Protein AF-A0A835XFG4-F1 (afdb_monomer)

Solvent-accessible surface area (backbone atoms only — not comparable to full-atom values): 6197 Å² total; per-residue (Å²): 133,90,54,36,39,25,29,44,37,34,36,26,31,71,79,28,72,82,13,69,77,43,37,24,52,75,82,42,78,51,73,67,49,79,49,75,51,72,60,93,91,48,74,49,28,33,44,29,35,68,74,61,70,37,48,37,70,62,47,72,71,75,59,83,51,77,50,74,45,51,34,77,86,16,55,46,68,40,57,27,16,47,83,61,56,31,39,39,34,36,42,26,35,78,88,52,91,85,61,64,81,45,79,53,73,46,72,73,132

Nearest PDB structures (foldseek):
  7rb4-assembly1_A  TM=3.868E-01  e=1.436E-01  Seinonella peptonophila
  8qf8-assembly1_A  TM=6.561E-01  e=1.711E+00  Bacteroides thetaiotaomicron
  5opj-assembly1_A  TM=6.557E-01  e=2.658E+00  Bacteroides thetaiotaomicron
  5jqp-assembly1_A  TM=4.819E-01  e=1.619E+00  Thermochaetoides thermophila DSM 1495
  8qf8-assembly1_B  TM=6.570E-01  e=3.699E+00  Bacteroides thetaiotaomicron

Foldseek 3Di:
DQFFFQKKKWWWDPQQQVFFPWKDKPNHTFDWHWDWDDDPPDITIIIMGGGPVGDSCNCPPPHIDMDTCGDPPQRDPLNTADPGAWIFMFTDGPVDPDDTPDTDTHHDD

Radius of gyration: 13.84 Å; Cα contacts (8 Å, |Δi|>4): 228; chains: 1; bounding box: 36×32×38 Å

InterPro domains:
  IPR024616 Pherophorin [PF12499] (3-100)

pLDDT: mean 82.5, std 14.47, range [34.44, 96.0]

Mean predicted aligned error: 7.12 Å

Secondary structure (DSSP, 8-state):
----EEEEEEEE-GGGTT-EEEEEETTEEE--EEEEEEETTEEEEEEEEEEEEE-HHHHHHH---EEEEE-TT--S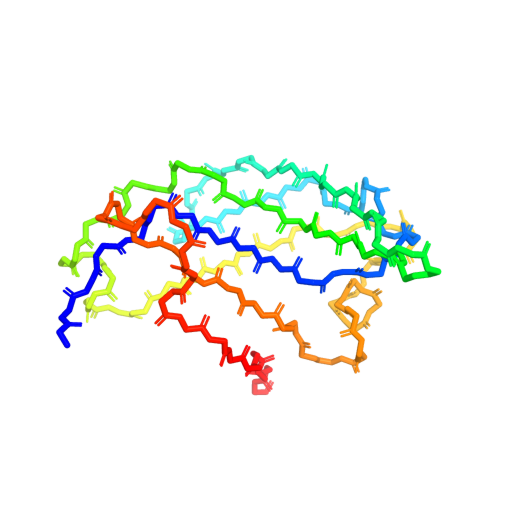HHHHBTTSSEEEEEEE-SS-SS--SEEEEEE--

Sequence (109 aa):
EAMDLSKLELLVGGQCRGAVMAASVNGNTTYGAFATNTDGLDTVTTWKLPRLGLTQAQVAARGLALCLTLAPPCAALSDFCLGGGACRHAFLNSAESCCPTGDSLFTSP

Organism: NCBI:txid47281

Structure (mmCIF, N/CA/C/O backbone):
data_AF-A0A835XFG4-F1
#
_entry.id   AF-A0A835XFG4-F1
#
loop_
_atom_site.group_PDB
_atom_site.id
_atom_site.type_symbol
_atom_site.label_atom_id
_atom_site.label_alt_id
_atom_site.label_comp_id
_atom_site.label_asym_id
_atom_site.label_entity_id
_atom_site.label_seq_id
_atom_site.pdbx_PDB_ins_code
_atom_site.Cartn_x
_atom_site.Cartn_y
_atom_site.Cartn_z
_atom_site.occupancy
_atom_site.B_iso_or_equiv
_atom_site.auth_seq_id
_atom_site.auth_comp_id
_atom_site.auth_asym_id
_atom_site.auth_atom_id
_atom_site.pdbx_PDB_model_num
ATOM 1 N N . GLU A 1 1 ? -3.388 -0.840 23.147 1.00 50.00 1 GLU A N 1
ATOM 2 C CA . GLU A 1 1 ? -4.678 -0.130 23.050 1.00 50.00 1 GLU A CA 1
ATOM 3 C C . GLU A 1 1 ? -5.309 -0.464 21.712 1.00 50.00 1 GLU A C 1
ATOM 5 O O . GLU A 1 1 ? -4.573 -0.653 20.750 1.00 50.00 1 GLU A O 1
ATOM 10 N N . ALA A 1 2 ? -6.625 -0.654 21.651 1.00 58.28 2 ALA A N 1
ATOM 11 C CA . ALA A 1 2 ? -7.278 -0.954 20.382 1.00 58.28 2 ALA A CA 1
ATOM 12 C C . ALA A 1 2 ? -7.377 0.340 19.554 1.00 58.28 2 ALA A C 1
ATOM 14 O O . ALA A 1 2 ? -7.679 1.399 20.100 1.00 58.28 2 ALA A O 1
ATOM 15 N N . MET A 1 3 ? -7.094 0.266 18.257 1.00 71.25 3 MET A N 1
ATOM 16 C CA . MET A 1 3 ? -6.956 1.436 17.386 1.00 71.25 3 MET A CA 1
ATOM 17 C C . MET A 1 3 ? -7.924 1.336 16.213 1.00 71.25 3 MET A C 1
ATOM 19 O O . MET A 1 3 ? -8.213 0.237 15.735 1.00 71.25 3 MET A O 1
ATOM 23 N N . ASP A 1 4 ? -8.445 2.476 15.773 1.00 85.62 4 ASP A N 1
ATOM 24 C CA . ASP A 1 4 ? -9.096 2.572 14.474 1.00 85.62 4 ASP A CA 1
ATOM 25 C C . ASP A 1 4 ? -8.04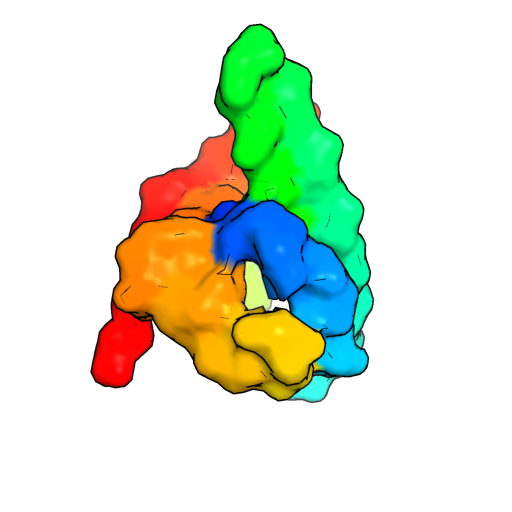3 2.465 13.355 1.00 85.62 4 ASP A C 1
ATOM 27 O O . ASP A 1 4 ? -6.839 2.573 13.597 1.00 85.62 4 ASP A O 1
ATOM 31 N N . LEU A 1 5 ? -8.485 2.230 12.121 1.00 86.50 5 LEU A N 1
ATOM 32 C CA . LEU A 1 5 ? -7.606 2.204 10.959 1.00 86.50 5 LEU A CA 1
ATOM 33 C C . LEU A 1 5 ? -8.049 3.262 9.952 1.00 86.50 5 LEU A C 1
ATOM 35 O O . LEU A 1 5 ? -9.047 3.110 9.241 1.00 86.50 5 LEU A O 1
ATOM 39 N N . SER A 1 6 ? -7.266 4.336 9.877 1.00 88.81 6 SER A N 1
ATOM 40 C CA . SER A 1 6 ? -7.489 5.450 8.961 1.00 88.81 6 SER A CA 1
ATOM 41 C C . SER A 1 6 ? -6.783 5.224 7.625 1.00 88.81 6 SER A C 1
ATOM 43 O O . SER A 1 6 ? -7.294 5.645 6.581 1.00 88.81 6 SER A O 1
ATOM 45 N N . LYS A 1 7 ? -5.630 4.541 7.629 1.00 89.31 7 LYS A N 1
ATOM 46 C CA . LYS A 1 7 ? -4.816 4.333 6.429 1.00 89.31 7 LYS A CA 1
ATOM 47 C C . LYS A 1 7 ? -3.895 3.119 6.529 1.00 89.31 7 LYS A C 1
ATOM 49 O O . LYS A 1 7 ? -3.325 2.842 7.578 1.00 89.31 7 LYS A O 1
ATOM 54 N N . LEU A 1 8 ? -3.715 2.451 5.393 1.00 90.19 8 LEU A N 1
ATOM 55 C CA . LEU A 1 8 ? -2.741 1.379 5.184 1.00 90.19 8 LEU A CA 1
ATOM 56 C C . LEU A 1 8 ? -1.749 1.794 4.095 1.00 90.19 8 LEU A C 1
ATOM 58 O O . LEU A 1 8 ? -2.152 2.324 3.059 1.00 90.19 8 LEU A O 1
ATOM 62 N N . GLU A 1 9 ? -0.466 1.525 4.305 1.00 91.94 9 GLU A N 1
ATOM 63 C CA . GLU A 1 9 ? 0.566 1.626 3.273 1.00 91.94 9 GLU A CA 1
ATOM 64 C C . GLU A 1 9 ? 1.273 0.283 3.100 1.00 91.94 9 GLU A C 1
ATOM 66 O O . GLU A 1 9 ? 1.616 -0.357 4.088 1.00 91.94 9 GLU A O 1
ATOM 71 N N . LEU A 1 10 ? 1.509 -0.122 1.852 1.00 92.25 10 LEU A N 1
ATOM 72 C CA . LEU A 1 10 ? 2.333 -1.270 1.483 1.00 92.25 10 LEU A CA 1
ATOM 73 C C . LEU A 1 10 ? 3.594 -0.777 0.780 1.00 92.25 10 LEU A C 1
ATOM 75 O O . LEU A 1 10 ? 3.514 0.069 -0.114 1.00 92.25 10 LEU A O 1
ATOM 79 N N . LEU A 1 11 ? 4.743 -1.328 1.154 1.00 92.12 11 LEU A N 1
ATOM 80 C CA . LEU A 1 11 ? 6.009 -1.103 0.468 1.00 92.12 11 LEU A CA 1
ATOM 81 C C . LEU A 1 11 ? 6.087 -1.990 -0.780 1.00 92.12 11 LEU A C 1
ATOM 83 O O . LEU A 1 11 ? 5.987 -3.215 -0.685 1.00 92.12 11 LEU A O 1
ATOM 87 N N . VAL A 1 12 ? 6.267 -1.378 -1.949 1.00 93.94 12 VAL A N 1
ATOM 88 C CA . VAL A 1 12 ? 6.149 -2.070 -3.242 1.00 93.94 12 VAL A CA 1
ATOM 89 C C . VAL A 1 12 ? 7.351 -1.807 -4.137 1.00 93.94 12 VAL A C 1
ATOM 91 O O . VAL A 1 12 ? 8.043 -0.796 -4.000 1.00 93.94 12 VAL A O 1
ATOM 94 N N . GLY A 1 13 ? 7.589 -2.716 -5.081 1.00 91.62 13 GLY A N 1
ATOM 95 C CA 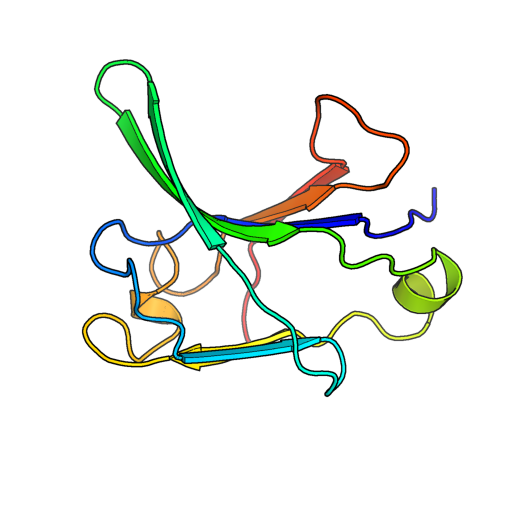. GLY A 1 13 ? 8.600 -2.524 -6.114 1.00 91.62 13 GLY A CA 1
ATOM 96 C C . GLY A 1 13 ? 8.306 -1.290 -6.970 1.00 91.62 13 GLY A C 1
ATOM 97 O O . GLY A 1 13 ? 7.162 -1.056 -7.366 1.00 91.62 13 GLY A O 1
ATOM 98 N N . GLY A 1 14 ? 9.332 -0.491 -7.282 1.00 90.69 14 GLY A N 1
ATOM 99 C CA . GLY A 1 14 ? 9.169 0.733 -8.078 1.00 90.69 14 GLY A CA 1
ATOM 100 C C . GLY A 1 14 ? 8.569 0.473 -9.465 1.00 90.69 14 GLY A C 1
ATOM 101 O O . GLY A 1 14 ? 7.741 1.248 -9.942 1.00 90.69 14 GLY A O 1
ATOM 102 N N . GLN A 1 15 ? 8.904 -0.670 -10.069 1.00 91.50 15 GLN A N 1
ATOM 103 C CA . GLN A 1 15 ? 8.350 -1.128 -11.345 1.00 91.50 15 GLN A CA 1
ATOM 104 C C . GLN A 1 15 ? 6.851 -1.472 -11.294 1.00 91.50 15 GLN A C 1
ATOM 106 O O . GLN A 1 15 ? 6.217 -1.585 -12.337 1.00 91.50 15 GLN A O 1
ATOM 111 N N . CYS A 1 16 ? 6.263 -1.629 -10.104 1.00 93.38 16 CYS A N 1
ATOM 112 C CA . CYS A 1 16 ? 4.874 -2.057 -9.930 1.00 93.38 16 CYS A CA 1
ATOM 113 C C . CYS A 1 16 ? 3.864 -0.908 -9.946 1.00 93.38 16 CYS A C 1
ATOM 115 O O . CYS A 1 16 ? 2.682 -1.110 -9.649 1.00 93.38 16 CYS A O 1
ATOM 117 N N . ARG A 1 17 ? 4.300 0.316 -10.261 1.00 92.19 17 ARG A N 1
ATOM 118 C CA . ARG A 1 17 ? 3.401 1.466 -10.361 1.00 92.19 17 ARG A CA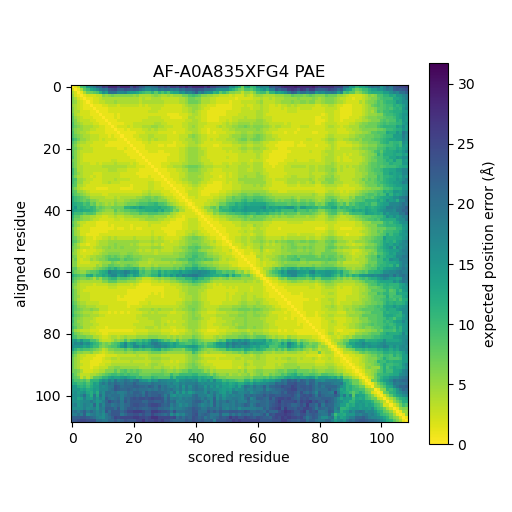 1
ATOM 119 C C . ARG A 1 17 ? 2.336 1.193 -11.429 1.00 92.19 17 ARG A C 1
ATOM 121 O O . ARG A 1 17 ? 2.654 0.959 -12.587 1.00 92.19 17 ARG A O 1
ATOM 128 N N . GLY A 1 18 ? 1.068 1.235 -11.021 1.00 92.50 18 GLY A N 1
ATOM 129 C CA . GLY A 1 18 ? -0.069 0.919 -11.892 1.00 92.50 18 GLY A CA 1
ATOM 130 C C . GLY A 1 18 ? -0.452 -0.563 -11.948 1.00 92.50 18 GLY A C 1
ATOM 131 O O . GLY A 1 18 ? -1.410 -0.888 -12.632 1.00 92.50 18 GLY A O 1
ATOM 132 N N . ALA A 1 19 ? 0.217 -1.454 -11.208 1.00 95.06 19 ALA A N 1
ATOM 133 C CA . ALA A 1 19 ? -0.097 -2.887 -11.216 1.00 95.06 19 ALA A CA 1
ATOM 134 C C . ALA A 1 19 ? -1.413 -3.248 -10.497 1.00 95.06 19 ALA A C 1
ATOM 136 O O . ALA A 1 19 ? -1.939 -4.336 -10.708 1.00 95.06 19 ALA A O 1
ATOM 137 N N . VAL A 1 20 ? -1.961 -2.365 -9.651 1.00 95.94 20 VAL A N 1
ATOM 138 C CA . VAL A 1 20 ? -3.224 -2.617 -8.932 1.00 95.94 20 VAL A CA 1
ATOM 139 C C . VAL A 1 20 ? -4.410 -2.209 -9.801 1.00 95.94 20 VAL A C 1
ATOM 141 O O . VAL A 1 20 ? -4.640 -1.020 -10.011 1.00 95.94 20 VAL A O 1
ATOM 144 N N . MET A 1 21 ? -5.177 -3.194 -10.267 1.00 95.56 21 MET A N 1
ATOM 145 C CA . MET A 1 21 ? -6.385 -2.989 -11.077 1.00 95.56 21 MET A CA 1
ATOM 146 C C . MET A 1 21 ? -7.632 -2.782 -10.219 1.00 95.56 21 MET A C 1
ATOM 148 O O . MET A 1 21 ? -8.507 -1.991 -10.560 1.00 95.56 21 MET A O 1
ATOM 152 N N . ALA A 1 22 ? -7.711 -3.496 -9.098 1.00 95.38 22 ALA A N 1
ATOM 153 C CA . ALA A 1 22 ? -8.807 -3.391 -8.148 1.00 95.38 22 ALA A CA 1
ATOM 154 C C . ALA A 1 22 ? -8.315 -3.714 -6.739 1.00 95.38 22 ALA A C 1
ATOM 156 O O . ALA A 1 22 ? -7.378 -4.497 -6.559 1.00 95.38 22 ALA A O 1
ATOM 157 N N . ALA A 1 23 ? -8.972 -3.128 -5.743 1.00 94.50 23 ALA A N 1
ATOM 158 C CA . ALA A 1 23 ? -8.734 -3.422 -4.342 1.00 94.50 23 ALA A CA 1
ATOM 159 C C . ALA A 1 23 ? -10.056 -3.492 -3.577 1.00 94.50 23 ALA A C 1
ATOM 161 O O . ALA A 1 23 ? -11.002 -2.762 -3.877 1.00 94.50 23 ALA A O 1
ATOM 162 N N . SER A 1 24 ? -10.110 -4.343 -2.556 1.00 94.19 24 SER A N 1
ATOM 163 C CA . SER A 1 24 ? -11.233 -4.392 -1.623 1.00 94.19 24 SER A CA 1
ATOM 164 C C . SER A 1 24 ? -10.770 -4.657 -0.200 1.00 94.19 24 SER A C 1
ATOM 166 O O . SER A 1 24 ? -9.834 -5.431 0.006 1.00 94.19 24 SER A O 1
ATOM 168 N N . VAL A 1 25 ? -11.475 -4.084 0.773 1.00 91.00 25 VAL A N 1
ATOM 169 C CA . VAL A 1 25 ? -11.296 -4.373 2.198 1.00 91.00 25 VAL A CA 1
ATOM 170 C C . VAL A 1 25 ? -12.572 -5.005 2.736 1.00 91.00 25 VAL A C 1
ATOM 172 O O . VAL A 1 25 ? -13.647 -4.414 2.641 1.00 91.00 25 VAL A O 1
ATOM 175 N N . ASN A 1 26 ? -12.464 -6.222 3.273 1.00 89.12 26 ASN A N 1
ATOM 176 C CA . ASN A 1 26 ? -13.601 -7.032 3.727 1.00 89.12 26 ASN A CA 1
ATOM 177 C C . ASN A 1 26 ? -14.707 -7.162 2.659 1.00 89.12 26 ASN A C 1
ATOM 179 O O . ASN A 1 26 ? -15.894 -7.101 2.969 1.00 89.12 26 ASN A O 1
ATOM 183 N N . GLY A 1 27 ? -14.310 -7.291 1.388 1.00 89.81 27 GLY A N 1
ATOM 184 C CA . GLY A 1 27 ? -15.221 -7.386 0.243 1.00 89.81 27 GLY A CA 1
ATOM 185 C C . GLY A 1 27 ? -15.773 -6.052 -0.273 1.00 89.81 27 GLY A C 1
ATOM 186 O O . GLY A 1 27 ? -16.376 -6.033 -1.341 1.00 89.81 27 GLY A O 1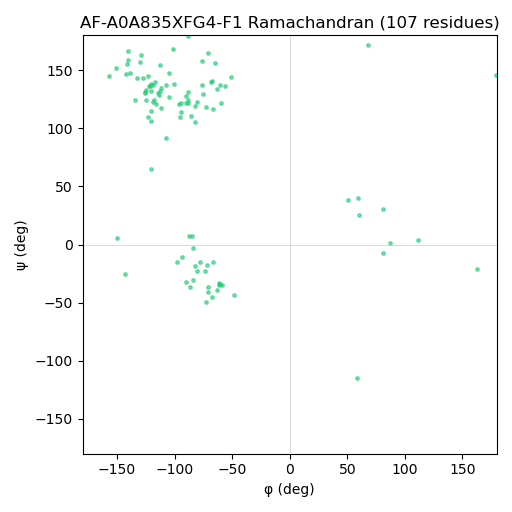
ATOM 187 N N . ASN A 1 28 ? -15.534 -4.930 0.414 1.00 90.06 28 ASN A N 1
ATOM 188 C CA . ASN A 1 28 ? -15.944 -3.608 -0.062 1.00 90.06 28 ASN A CA 1
ATOM 189 C C . ASN A 1 28 ? -14.861 -2.994 -0.949 1.00 90.06 28 ASN A C 1
ATOM 191 O O . ASN A 1 28 ? -13.717 -2.841 -0.513 1.00 90.06 28 ASN A O 1
ATOM 195 N N . THR A 1 29 ? -15.221 -2.620 -2.177 1.00 93.12 29 THR A N 1
ATOM 196 C CA . THR A 1 29 ? -14.312 -1.964 -3.124 1.00 93.12 29 THR A CA 1
ATOM 197 C C . THR A 1 29 ? -13.714 -0.692 -2.530 1.00 93.12 29 THR A C 1
ATOM 199 O O . THR A 1 29 ? -14.410 0.126 -1.932 1.00 93.12 29 THR A O 1
ATOM 202 N N . THR A 1 30 ? -12.413 -0.515 -2.734 1.00 92.06 30 THR A N 1
ATOM 203 C CA . THR A 1 30 ? -11.667 0.674 -2.333 1.00 92.06 30 THR A CA 1
ATOM 204 C C . THR A 1 30 ? -10.655 1.053 -3.411 1.00 92.06 30 THR A C 1
ATOM 206 O O . THR A 1 30 ? -10.365 0.272 -4.319 1.00 92.06 30 THR A O 1
ATOM 209 N N . TYR A 1 31 ? -10.109 2.260 -3.313 1.00 91.38 31 TYR A N 1
ATOM 210 C CA . TYR A 1 31 ? -9.166 2.802 -4.280 1.00 91.38 31 TYR A CA 1
ATOM 211 C C . TYR A 1 31 ? -7.897 3.238 -3.568 1.00 91.38 31 TYR A C 1
ATOM 213 O O . TYR A 1 31 ? -7.931 4.039 -2.632 1.00 91.38 31 TYR A O 1
ATOM 221 N N . GLY A 1 32 ? -6.774 2.694 -4.025 1.00 93.44 32 GLY A N 1
ATOM 222 C CA . GLY A 1 32 ? -5.461 3.073 -3.531 1.00 93.44 32 GLY A CA 1
ATOM 223 C C . GLY A 1 32 ? -4.732 4.020 -4.468 1.00 93.44 32 GLY A C 1
ATOM 224 O O . GLY A 1 32 ? -5.112 4.211 -5.621 1.00 93.44 32 GLY A O 1
ATOM 225 N N . ALA A 1 33 ? -3.647 4.594 -3.967 1.00 94.81 33 ALA A N 1
ATOM 226 C CA . ALA A 1 33 ? -2.778 5.486 -4.714 1.00 94.81 33 ALA A CA 1
ATOM 227 C C . ALA A 1 33 ? -1.312 5.101 -4.515 1.00 94.81 33 ALA A C 1
ATOM 229 O O . ALA A 1 33 ? -0.897 4.730 -3.418 1.00 94.81 33 ALA A O 1
ATOM 230 N N . PHE A 1 34 ? -0.514 5.235 -5.573 1.00 94.88 34 PHE A N 1
ATOM 231 C CA . PHE A 1 34 ? 0.933 5.063 -5.491 1.00 94.88 34 PHE A CA 1
ATOM 232 C C . PHE A 1 34 ? 1.617 6.380 -5.126 1.00 94.88 34 PHE A C 1
ATOM 234 O O . PHE A 1 34 ? 1.412 7.393 -5.801 1.00 94.88 34 PHE A O 1
ATOM 241 N N . ALA A 1 35 ? 2.510 6.344 -4.142 1.00 92.94 35 ALA A N 1
ATOM 242 C CA . ALA A 1 35 ? 3.434 7.434 -3.855 1.00 92.94 35 ALA A CA 1
ATOM 243 C C . ALA A 1 35 ? 4.873 6.936 -3.979 1.00 92.94 35 ALA A C 1
ATOM 245 O O . ALA A 1 35 ? 5.196 5.845 -3.513 1.00 92.94 35 ALA A O 1
ATOM 246 N N . THR A 1 36 ? 5.721 7.754 -4.589 1.00 91.00 36 THR A N 1
ATOM 247 C CA . THR A 1 36 ? 7.157 7.504 -4.677 1.00 91.00 36 THR A CA 1
ATOM 248 C C . THR A 1 36 ? 7.850 8.654 -3.967 1.00 91.00 36 THR A C 1
ATOM 250 O O . THR A 1 36 ? 7.598 9.808 -4.302 1.00 91.00 36 THR A O 1
ATOM 253 N N . ASN A 1 37 ? 8.659 8.331 -2.964 1.00 85.69 37 ASN A N 1
ATOM 254 C CA . ASN A 1 37 ? 9.441 9.292 -2.199 1.00 85.69 37 ASN A CA 1
ATOM 255 C C . ASN A 1 37 ? 10.919 8.984 -2.408 1.00 85.69 37 ASN A C 1
ATOM 257 O O . ASN A 1 37 ? 11.305 7.813 -2.419 1.00 85.69 37 ASN A O 1
ATOM 261 N N . THR A 1 38 ? 11.724 10.029 -2.544 1.00 86.44 38 THR A N 1
ATOM 262 C CA . THR A 1 38 ? 13.176 9.915 -2.647 1.00 86.44 38 THR A CA 1
ATOM 263 C C . THR A 1 38 ? 13.793 10.646 -1.466 1.00 86.44 38 THR A C 1
ATOM 265 O O . THR A 1 38 ? 13.493 11.821 -1.258 1.00 86.44 38 THR A O 1
ATOM 268 N N . ASP A 1 39 ? 14.626 9.946 -0.701 1.00 76.25 39 ASP A N 1
ATOM 269 C CA . ASP A 1 39 ? 15.432 10.512 0.379 1.00 76.25 39 ASP A CA 1
ATOM 270 C C . ASP A 1 39 ? 16.906 10.203 0.094 1.00 76.25 39 ASP A C 1
ATOM 272 O O . ASP A 1 39 ? 17.335 9.049 0.082 1.00 76.25 39 ASP A O 1
ATOM 276 N N . GLY A 1 40 ? 17.673 11.236 -0.257 1.00 83.81 40 GLY A N 1
ATOM 277 C CA . GLY A 1 40 ? 19.035 11.073 -0.763 1.00 83.81 40 GLY A CA 1
ATOM 278 C C . GLY A 1 40 ? 19.095 10.203 -2.026 1.00 83.81 40 GLY A C 1
ATOM 279 O O . GLY A 1 40 ? 18.602 10.597 -3.083 1.00 83.81 40 GLY A O 1
ATOM 280 N N . LEU A 1 41 ? 19.742 9.037 -1.919 1.00 81.88 41 LEU A N 1
ATOM 281 C CA . LEU A 1 41 ? 19.888 8.062 -3.010 1.00 81.88 41 LEU A CA 1
ATOM 282 C C . LEU A 1 41 ? 18.799 6.979 -2.997 1.00 81.88 41 LEU A C 1
ATOM 284 O O . LEU A 1 41 ? 18.671 6.231 -3.968 1.00 81.88 41 LEU A O 1
ATOM 288 N N . ASP A 1 42 ? 18.004 6.903 -1.931 1.00 80.69 42 ASP A N 1
ATOM 289 C CA . ASP A 1 42 ? 16.990 5.873 -1.764 1.00 80.69 42 ASP A CA 1
ATOM 290 C C . ASP A 1 42 ? 15.665 6.341 -2.358 1.00 80.69 42 ASP A C 1
ATOM 292 O O . ASP A 1 42 ? 15.110 7.368 -1.972 1.00 80.69 42 ASP A O 1
ATOM 296 N N . THR A 1 43 ? 15.134 5.576 -3.313 1.00 87.62 43 THR A N 1
ATOM 297 C CA . THR A 1 43 ? 13.800 5.808 -3.879 1.00 87.62 43 THR A CA 1
ATOM 298 C C . THR A 1 43 ? 12.869 4.682 -3.476 1.00 87.62 43 THR A C 1
ATOM 300 O O . THR A 1 43 ? 13.057 3.525 -3.849 1.00 87.62 43 THR A O 1
ATOM 303 N N . VAL A 1 44 ? 11.824 5.040 -2.737 1.00 88.31 44 VAL A N 1
ATOM 304 C CA . VAL A 1 44 ? 10.851 4.108 -2.183 1.00 88.31 44 VAL A CA 1
ATOM 305 C C . VAL A 1 44 ? 9.492 4.344 -2.820 1.00 88.31 44 VAL A C 1
ATOM 307 O O . VAL A 1 44 ? 8.992 5.468 -2.848 1.00 88.31 44 VAL A O 1
ATOM 310 N N . THR A 1 45 ? 8.860 3.271 -3.295 1.00 92.94 45 THR A N 1
ATOM 311 C CA . THR A 1 45 ? 7.474 3.312 -3.766 1.00 92.94 45 THR A CA 1
ATOM 312 C C . THR A 1 45 ? 6.560 2.609 -2.775 1.00 92.94 45 THR A C 1
ATOM 314 O O . THR A 1 45 ? 6.862 1.542 -2.249 1.00 92.94 45 THR A O 1
ATOM 317 N N . THR A 1 46 ? 5.417 3.231 -2.519 1.00 93.81 46 THR A N 1
ATOM 318 C CA . THR A 1 46 ? 4.372 2.719 -1.637 1.00 93.81 46 THR A CA 1
ATOM 319 C C . THR A 1 46 ? 3.043 2.722 -2.367 1.00 93.81 46 THR A C 1
ATOM 321 O O . THR A 1 46 ? 2.749 3.643 -3.134 1.00 93.81 46 THR A O 1
ATOM 324 N N . TRP A 1 47 ? 2.223 1.711 -2.110 1.00 95.19 47 TRP A N 1
ATOM 325 C CA . TRP A 1 47 ? 0.812 1.721 -2.471 1.00 95.19 47 TRP A CA 1
ATOM 326 C C . TRP A 1 47 ? -0.021 1.955 -1.213 1.00 95.19 47 TRP A C 1
ATOM 328 O O . TRP A 1 47 ? 0.168 1.284 -0.200 1.00 95.19 47 TRP A O 1
ATOM 338 N N . LYS A 1 48 ? -0.903 2.951 -1.251 1.00 94.06 48 LYS A N 1
ATOM 339 C CA . LYS A 1 48 ? -1.589 3.486 -0.072 1.00 94.06 48 LYS A CA 1
ATOM 340 C C . LYS A 1 48 ? -3.092 3.365 -0.225 1.00 94.06 48 LYS A C 1
ATOM 342 O O . LYS A 1 48 ? -3.623 3.756 -1.258 1.00 94.06 48 LYS A O 1
ATOM 347 N N . LEU A 1 49 ? -3.769 2.944 0.835 1.00 93.56 49 LEU A N 1
ATOM 348 C CA . LEU A 1 49 ? -5.216 3.047 1.001 1.00 93.56 49 LEU A CA 1
ATOM 349 C C . LEU A 1 49 ? -5.517 4.128 2.040 1.00 93.56 49 LEU A C 1
ATOM 351 O O . LEU A 1 49 ? -5.514 3.838 3.239 1.00 93.56 49 LEU A O 1
ATOM 355 N N . PRO A 1 50 ? -5.711 5.390 1.619 1.00 87.56 50 PRO A N 1
ATOM 356 C CA . PRO A 1 50 ? -6.109 6.446 2.535 1.00 87.56 50 PRO A CA 1
ATOM 357 C C . PRO A 1 50 ? -7.599 6.325 2.884 1.00 87.56 50 PRO A C 1
ATOM 359 O O . PRO A 1 50 ? -8.387 5.804 2.101 1.00 87.56 50 PRO A O 1
ATOM 362 N N . ARG A 1 51 ? -7.997 6.904 4.023 1.00 84.25 51 ARG A N 1
ATOM 363 C CA . ARG A 1 51 ? -9.407 7.086 4.419 1.00 84.25 51 ARG A CA 1
ATOM 364 C C . ARG A 1 51 ? -10.195 5.773 4.528 1.00 84.25 51 ARG A C 1
ATOM 366 O O . ARG A 1 51 ? -11.360 5.726 4.150 1.00 84.25 51 ARG A O 1
ATOM 373 N N . LEU A 1 52 ? -9.577 4.725 5.073 1.00 86.56 52 LEU A N 1
ATOM 374 C CA . LEU A 1 52 ? -10.261 3.455 5.344 1.00 86.56 52 LEU A CA 1
ATOM 375 C C . LEU A 1 52 ? -11.425 3.627 6.330 1.00 86.56 52 LEU A C 1
ATOM 377 O O . LEU A 1 52 ? -12.442 2.956 6.183 1.00 86.56 52 LEU A O 1
ATOM 381 N N . GLY A 1 53 ? -11.293 4.542 7.299 1.00 82.81 53 GLY A N 1
ATOM 382 C CA . GLY A 1 53 ? -12.378 4.922 8.211 1.00 82.81 53 GLY A CA 1
ATOM 383 C C . GLY A 1 53 ? -12.911 3.761 9.054 1.00 82.81 53 GLY A C 1
ATOM 384 O O . GLY A 1 53 ? -14.076 3.773 9.447 1.00 82.81 53 GLY A O 1
ATOM 385 N N . LEU A 1 54 ? -12.088 2.739 9.295 1.00 86.12 54 LEU A N 1
ATOM 386 C CA . LEU A 1 54 ? -12.496 1.551 10.031 1.00 86.12 54 LEU A CA 1
ATOM 387 C C . LEU A 1 54 ? -12.406 1.830 11.521 1.00 86.12 54 LEU A C 1
ATOM 389 O O . LEU A 1 54 ? -11.330 2.100 12.046 1.00 86.12 54 LEU A O 1
ATOM 393 N N . THR A 1 55 ? -13.536 1.729 12.206 1.00 86.50 55 THR A N 1
ATOM 394 C CA . THR A 1 55 ? -13.604 1.908 13.655 1.00 86.50 55 THR A CA 1
ATOM 395 C C . THR A 1 55 ? -12.824 0.822 14.391 1.00 86.50 55 THR A C 1
ATOM 397 O O . THR A 1 55 ? -12.674 -0.304 13.912 1.00 86.50 55 THR A O 1
ATOM 400 N N . GLN A 1 56 ? -12.404 1.134 15.614 1.00 82.50 56 GLN A N 1
ATOM 401 C CA . GLN A 1 56 ? -11.759 0.191 16.529 1.00 82.50 56 GLN A CA 1
ATOM 402 C C . GLN A 1 56 ? -12.519 -1.146 16.641 1.00 82.50 56 GLN A C 1
ATOM 404 O O . GLN A 1 56 ? -11.913 -2.215 16.583 1.00 82.50 56 GLN A O 1
ATOM 409 N N . ALA A 1 57 ? -13.853 -1.097 16.742 1.00 81.44 57 ALA A N 1
ATOM 410 C CA . ALA A 1 57 ? -14.695 -2.290 16.829 1.00 81.44 57 ALA A CA 1
ATOM 411 C C . ALA A 1 57 ? -14.604 -3.168 15.568 1.00 81.44 57 ALA A C 1
ATOM 413 O O . ALA A 1 57 ? -14.558 -4.392 15.665 1.00 81.44 57 ALA A O 1
ATOM 414 N N . GLN A 1 58 ? -14.537 -2.554 14.383 1.00 82.19 58 GLN A N 1
ATOM 415 C CA . GLN A 1 58 ? -14.410 -3.274 13.114 1.00 82.19 58 GLN A CA 1
ATOM 416 C C . GLN A 1 58 ? -13.024 -3.904 12.946 1.00 82.19 58 GLN A C 1
ATOM 418 O O . GLN A 1 58 ? -12.927 -5.012 12.423 1.00 82.19 58 GLN A O 1
ATOM 423 N N . VAL A 1 59 ? -11.969 -3.231 13.417 1.00 81.81 59 VAL A N 1
ATOM 424 C CA . VAL A 1 59 ? -10.597 -3.763 13.402 1.00 81.81 59 VAL A CA 1
ATOM 425 C C . VAL A 1 59 ? -10.466 -4.956 14.359 1.00 81.81 59 VAL A C 1
ATOM 427 O O . VAL A 1 59 ? -9.924 -5.995 13.983 1.00 81.81 59 VAL A O 1
ATOM 430 N N . ALA A 1 60 ? -11.007 -4.841 15.577 1.00 76.38 60 ALA A N 1
ATOM 431 C CA . ALA A 1 60 ? -10.864 -5.848 16.630 1.00 76.38 60 ALA A CA 1
ATOM 432 C C . ALA A 1 60 ? -11.690 -7.129 16.404 1.00 76.38 60 ALA A C 1
ATOM 434 O O . ALA A 1 60 ? -11.358 -8.173 16.960 1.00 76.38 60 ALA A O 1
ATOM 435 N N . ALA A 1 61 ? -12.765 -7.073 15.611 1.00 73.38 61 ALA A N 1
ATOM 436 C CA . ALA A 1 61 ? -13.726 -8.171 15.529 1.00 73.38 61 ALA A CA 1
ATOM 437 C C . ALA A 1 61 ? -13.201 -9.423 14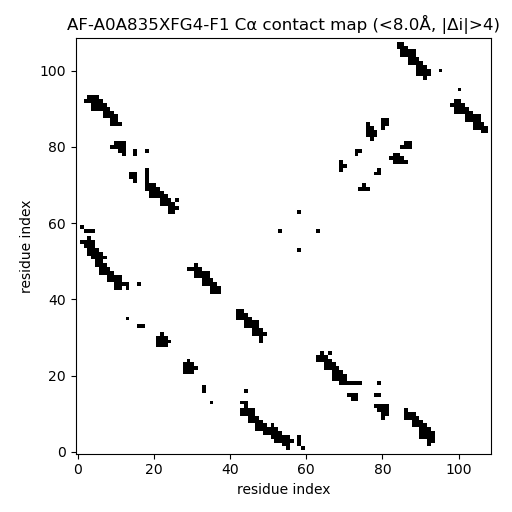.805 1.00 73.38 61 ALA A C 1
ATOM 439 O O . ALA A 1 61 ? -13.529 -10.535 15.219 1.00 73.38 61 ALA A O 1
ATOM 440 N N . ARG A 1 62 ? -12.463 -9.275 13.692 1.00 66.94 62 ARG A N 1
ATOM 441 C CA . ARG A 1 62 ? -12.116 -10.413 12.807 1.00 66.94 62 ARG A CA 1
ATOM 442 C C . ARG A 1 62 ? -10.784 -10.293 12.054 1.00 66.94 62 ARG A C 1
ATOM 444 O O . ARG A 1 62 ? -10.488 -11.152 11.228 1.00 66.94 62 ARG A O 1
ATOM 451 N N . GLY A 1 63 ? -9.986 -9.257 12.317 1.00 72.31 63 GLY A N 1
ATOM 452 C CA . GLY A 1 63 ? -8.918 -8.872 11.393 1.00 72.31 63 GLY A CA 1
ATOM 453 C C . GLY A 1 63 ? -9.488 -8.323 10.077 1.00 72.31 63 GLY A C 1
ATOM 454 O O . GLY A 1 63 ? -10.698 -8.333 9.845 1.00 72.31 63 GLY A O 1
ATOM 455 N N . LEU A 1 64 ? -8.619 -7.789 9.222 1.00 82.12 64 LEU A N 1
ATOM 456 C CA . LEU A 1 64 ? -9.009 -7.155 7.962 1.00 82.12 64 LEU A CA 1
ATOM 457 C C . LEU A 1 64 ? -8.488 -7.966 6.780 1.00 82.12 64 LEU A C 1
ATOM 459 O O . LEU A 1 64 ? -7.297 -8.257 6.707 1.00 82.12 64 LEU A O 1
ATOM 463 N N . ALA A 1 65 ? -9.371 -8.287 5.836 1.00 88.12 65 ALA A N 1
ATOM 464 C CA . ALA A 1 65 ? -9.001 -8.930 4.583 1.00 88.12 65 ALA A CA 1
ATOM 465 C C . ALA A 1 65 ? -8.809 -7.868 3.496 1.00 88.12 65 ALA A C 1
ATOM 467 O O . ALA A 1 65 ? -9.779 -7.255 3.045 1.00 88.12 65 ALA A O 1
ATOM 468 N N . LEU A 1 66 ? -7.560 -7.655 3.077 1.00 89.31 66 LEU A N 1
ATOM 469 C CA . LEU A 1 66 ? -7.228 -6.869 1.893 1.00 89.31 66 LEU A CA 1
ATOM 470 C C . LEU A 1 66 ? -7.080 -7.806 0.693 1.00 89.31 66 LEU A C 1
ATOM 472 O O . LEU A 1 66 ? -6.221 -8.684 0.697 1.00 89.31 66 LEU A O 1
ATOM 476 N N . CYS A 1 67 ? -7.874 -7.583 -0.351 1.00 92.12 67 CYS A N 1
ATOM 477 C CA . CYS A 1 67 ? -7.737 -8.292 -1.622 1.00 92.12 67 CYS A CA 1
ATOM 478 C C . CYS A 1 67 ? -7.293 -7.316 -2.709 1.00 92.12 67 CYS A C 1
ATOM 480 O O . CYS A 1 67 ? -7.877 -6.241 -2.847 1.00 92.12 67 CYS A O 1
ATOM 482 N N . LEU A 1 68 ? -6.281 -7.707 -3.484 1.00 93.44 68 LEU A N 1
ATOM 483 C CA . LEU A 1 68 ? -5.746 -6.942 -4.608 1.00 93.44 68 LEU A CA 1
ATOM 484 C C . LEU A 1 68 ? -5.881 -7.767 -5.885 1.00 93.44 68 LEU A C 1
ATOM 486 O O . LEU A 1 68 ? -5.497 -8.933 -5.915 1.00 93.44 68 LEU A O 1
ATOM 490 N N . THR A 1 69 ? -6.396 -7.153 -6.945 1.00 95.44 69 THR A N 1
ATOM 491 C CA . THR A 1 69 ? -6.279 -7.693 -8.303 1.00 95.44 69 THR A CA 1
ATOM 492 C C . THR A 1 69 ? -5.071 -7.047 -8.956 1.00 95.44 69 THR A C 1
ATOM 494 O O . THR A 1 69 ? -5.058 -5.831 -9.169 1.00 95.44 69 THR A O 1
ATOM 497 N N . LEU A 1 70 ? -4.057 -7.860 -9.235 1.00 95.38 70 LEU A N 1
ATOM 498 C CA . LEU A 1 70 ? -2.776 -7.417 -9.763 1.00 95.38 70 LEU A CA 1
ATOM 499 C C . LEU A 1 70 ? -2.638 -7.756 -11.250 1.00 95.38 70 LEU A C 1
ATOM 501 O O . LEU A 1 70 ? -3.148 -8.771 -11.720 1.00 95.38 70 LEU A O 1
ATOM 505 N N . ALA A 1 71 ? -1.933 -6.898 -11.977 1.00 96.00 71 ALA A N 1
ATOM 506 C CA . ALA A 1 71 ? -1.639 -7.043 -13.396 1.00 96.00 71 ALA A CA 1
ATOM 507 C C . ALA A 1 71 ? -0.132 -6.865 -13.669 1.00 96.00 71 ALA A C 1
ATOM 509 O O . ALA A 1 71 ? 0.596 -6.332 -12.822 1.00 96.00 71 ALA A O 1
ATOM 510 N N . PRO A 1 72 ? 0.362 -7.294 -14.847 1.00 94.56 72 PRO A N 1
ATOM 511 C CA . PRO A 1 72 ? 1.745 -7.063 -15.250 1.00 94.56 72 PRO A CA 1
ATOM 512 C C . PRO A 1 72 ? 2.162 -5.581 -15.123 1.00 94.56 72 PRO A C 1
ATOM 514 O O . PRO A 1 72 ? 1.344 -4.697 -15.380 1.00 94.56 72 PRO A O 1
ATOM 517 N N . PRO A 1 73 ? 3.422 -5.293 -14.741 1.00 92.56 73 PRO A N 1
ATOM 518 C CA . PRO A 1 73 ? 4.534 -6.240 -14.616 1.00 92.56 73 PRO A CA 1
ATOM 519 C C . PRO A 1 73 ? 4.590 -7.001 -13.279 1.00 92.56 73 PRO A C 1
ATOM 521 O O . PRO A 1 73 ? 5.445 -7.865 -13.135 1.00 92.56 73 PRO A O 1
ATOM 524 N N . CYS A 1 74 ? 3.695 -6.723 -12.323 1.00 94.00 74 CYS A N 1
ATOM 525 C CA . CYS A 1 74 ? 3.722 -7.315 -10.980 1.00 94.00 74 CYS A CA 1
ATOM 526 C C . CYS A 1 74 ? 2.427 -8.080 -10.688 1.00 94.00 74 CYS A C 1
ATOM 528 O O . CYS A 1 74 ? 1.637 -7.672 -9.842 1.00 94.00 74 CYS A O 1
ATOM 530 N N . ALA A 1 75 ? 2.190 -9.162 -11.435 1.00 93.94 75 ALA A N 1
ATOM 531 C CA . ALA A 1 75 ? 0.939 -9.923 -11.387 1.00 93.94 75 ALA A CA 1
ATOM 532 C C . ALA A 1 75 ? 0.821 -10.856 -10.165 1.00 93.94 75 ALA A C 1
ATOM 534 O O . ALA A 1 75 ? -0.277 -11.318 -9.859 1.00 93.94 75 ALA A O 1
ATOM 535 N N . ALA A 1 76 ? 1.922 -11.120 -9.455 1.00 91.12 76 ALA A N 1
ATOM 536 C CA . ALA A 1 76 ? 1.932 -11.869 -8.204 1.00 91.12 76 ALA A CA 1
ATOM 537 C C . ALA A 1 76 ? 2.312 -10.973 -7.018 1.00 91.12 76 ALA A C 1
ATOM 539 O O . ALA A 1 76 ? 3.037 -9.985 -7.158 1.00 91.12 76 ALA A O 1
ATOM 540 N N . LEU A 1 77 ? 1.860 -11.349 -5.818 1.00 89.62 77 LEU A N 1
ATOM 541 C CA . LEU A 1 77 ? 2.166 -10.607 -4.592 1.00 89.62 77 LEU A CA 1
ATOM 542 C C . LEU A 1 77 ? 3.680 -10.567 -4.306 1.00 89.62 77 LEU A C 1
ATOM 544 O O . LEU A 1 77 ? 4.182 -9.557 -3.822 1.00 89.62 77 LEU A O 1
ATOM 548 N N . SER A 1 78 ? 4.412 -11.628 -4.666 1.00 89.88 78 SER A N 1
ATOM 549 C CA . SER A 1 78 ? 5.877 -11.703 -4.570 1.00 89.88 78 SER A CA 1
ATOM 550 C C . SER A 1 78 ? 6.594 -10.656 -5.421 1.00 89.88 78 SER A C 1
ATOM 552 O O . SER A 1 78 ? 7.627 -10.146 -5.002 1.00 89.88 78 SER A O 1
ATOM 554 N N . ASP A 1 79 ? 6.037 -10.322 -6.587 1.00 91.19 79 ASP A N 1
ATOM 555 C CA . ASP A 1 79 ? 6.611 -9.337 -7.511 1.00 91.19 79 ASP A CA 1
ATOM 556 C C . ASP A 1 79 ? 6.203 -7.916 -7.119 1.00 91.19 79 ASP A C 1
ATOM 558 O O . ASP A 1 79 ? 6.937 -6.954 -7.347 1.00 91.19 79 ASP A O 1
ATOM 562 N N . PHE A 1 80 ? 5.011 -7.791 -6.528 1.00 93.00 80 PHE A N 1
ATOM 563 C CA . PHE A 1 80 ? 4.436 -6.535 -6.071 1.00 93.00 80 PHE A CA 1
ATOM 564 C C . PHE A 1 80 ? 5.119 -6.002 -4.808 1.00 93.00 80 PHE A C 1
ATOM 566 O O . PHE A 1 80 ? 5.500 -4.831 -4.756 1.00 93.00 80 PHE A O 1
ATOM 573 N N . CYS A 1 81 ? 5.284 -6.850 -3.792 1.00 91.81 81 CYS A N 1
ATOM 574 C CA . CYS A 1 81 ? 5.874 -6.481 -2.510 1.00 91.81 81 CYS A CA 1
ATOM 575 C C . CYS A 1 81 ? 7.395 -6.342 -2.620 1.00 91.81 81 CYS A C 1
ATOM 577 O O . CYS A 1 81 ? 8.088 -7.263 -3.057 1.00 91.81 81 CYS A O 1
ATOM 579 N N . LEU A 1 82 ? 7.942 -5.219 -2.148 1.00 85.62 82 LEU A N 1
ATOM 580 C CA . LEU A 1 82 ? 9.394 -5.071 -2.069 1.00 85.62 82 LEU A CA 1
ATOM 581 C C . LEU A 1 82 ? 9.943 -6.062 -1.027 1.00 85.62 82 LEU A C 1
ATOM 583 O O . LEU A 1 82 ? 9.610 -5.953 0.151 1.00 85.62 82 LEU A O 1
ATOM 587 N N . GLY A 1 83 ? 10.769 -7.022 -1.456 1.00 75.50 83 GLY A N 1
ATOM 588 C CA . GLY A 1 83 ? 11.332 -8.062 -0.581 1.00 75.50 83 GLY A CA 1
ATOM 589 C C . GLY A 1 83 ? 10.820 -9.490 -0.820 1.00 75.50 83 GLY A C 1
ATOM 590 O O .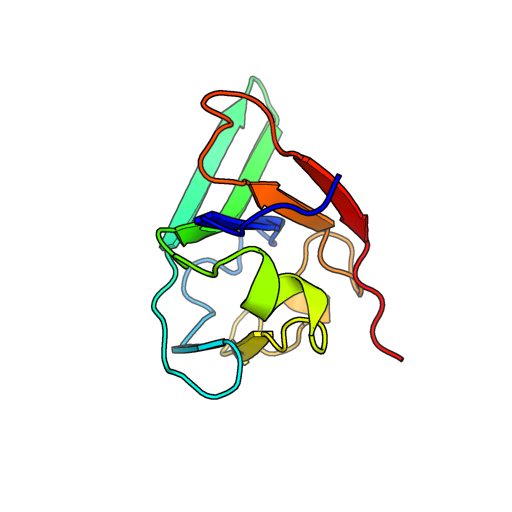 GLY A 1 83 ? 11.246 -10.392 -0.106 1.00 75.50 83 GLY A O 1
ATOM 591 N N . GLY A 1 84 ? 9.970 -9.730 -1.829 1.00 64.50 84 GLY A N 1
ATOM 592 C CA . GLY A 1 84 ? 9.856 -11.058 -2.455 1.00 64.50 84 GLY A CA 1
ATOM 593 C C . GLY A 1 84 ? 9.003 -12.115 -1.741 1.00 64.50 84 GLY A C 1
ATOM 594 O O . GLY A 1 84 ? 9.285 -13.301 -1.875 1.00 64.50 84 GLY A O 1
ATOM 595 N N . GLY A 1 85 ? 7.954 -11.731 -1.007 1.00 64.06 85 GLY A N 1
ATOM 596 C CA . GLY A 1 85 ? 6.998 -12.713 -0.458 1.00 64.06 85 GLY A CA 1
ATOM 597 C C . GLY A 1 85 ? 6.107 -12.207 0.674 1.00 64.06 85 GLY A C 1
ATOM 598 O O . GLY A 1 85 ? 5.030 -12.752 0.897 1.00 64.06 85 GLY A O 1
ATOM 599 N N . ALA A 1 86 ? 6.521 -11.132 1.344 1.00 77.00 86 ALA A N 1
ATOM 600 C CA . ALA A 1 86 ? 5.752 -10.467 2.386 1.00 77.00 86 ALA A CA 1
ATOM 601 C C . ALA A 1 86 ? 5.779 -8.954 2.171 1.00 77.00 86 ALA A C 1
ATOM 603 O O . ALA A 1 86 ? 6.852 -8.353 2.110 1.00 77.00 86 ALA A O 1
ATOM 604 N N . CYS A 1 87 ? 4.611 -8.318 2.070 1.00 84.81 87 CYS A N 1
ATOM 605 C CA . CYS A 1 87 ? 4.558 -6.861 2.026 1.00 84.81 87 CYS A CA 1
ATOM 606 C C . CYS A 1 87 ? 4.871 -6.306 3.416 1.00 84.81 87 CYS A C 1
ATOM 608 O O . CYS A 1 87 ? 4.125 -6.534 4.379 1.00 84.81 87 CYS A O 1
ATOM 610 N N . ARG A 1 88 ? 5.952 -5.526 3.502 1.00 88.56 88 ARG A N 1
ATOM 611 C CA . ARG A 1 88 ? 6.129 -4.592 4.612 1.00 88.56 88 ARG A CA 1
ATOM 612 C C . ARG A 1 88 ? 5.012 -3.563 4.547 1.00 88.56 88 ARG A C 1
ATOM 614 O O . ARG A 1 88 ? 4.705 -3.049 3.466 1.00 88.56 88 ARG A O 1
ATOM 621 N N . HIS A 1 89 ? 4.394 -3.294 5.684 1.00 87.31 89 HIS A N 1
ATOM 622 C CA . HIS A 1 89 ? 3.235 -2.424 5.742 1.00 87.31 89 HIS A CA 1
ATOM 623 C C . HIS A 1 89 ? 3.247 -1.537 6.975 1.00 87.31 89 HIS A C 1
ATOM 625 O O . HIS A 1 89 ? 3.833 -1.871 8.000 1.00 87.31 89 HIS A O 1
ATOM 631 N N . ALA A 1 90 ? 2.547 -0.417 6.855 1.00 86.69 90 ALA A N 1
ATOM 632 C CA . ALA A 1 90 ? 2.326 0.521 7.936 1.00 86.69 90 ALA A CA 1
ATOM 633 C C . ALA A 1 90 ? 0.826 0.766 8.105 1.00 86.69 90 ALA A C 1
ATOM 635 O O . ALA A 1 90 ? 0.120 1.059 7.133 1.00 86.69 90 ALA A O 1
ATOM 636 N N . PHE A 1 91 ? 0.354 0.672 9.345 1.00 85.62 91 PHE A N 1
ATOM 637 C CA . PHE A 1 91 ? -0.995 1.074 9.730 1.00 85.62 91 PHE A CA 1
ATOM 638 C C . PHE A 1 91 ? -0.949 2.452 10.383 1.00 85.62 91 PHE A C 1
ATOM 640 O O . PHE A 1 91 ? -0.060 2.738 11.184 1.00 85.62 91 PHE A O 1
ATOM 647 N N . LEU A 1 92 ? -1.911 3.303 10.043 1.00 85.31 92 LEU A N 1
ATOM 648 C CA . LEU A 1 92 ? -2.098 4.595 10.684 1.00 85.31 92 LEU A CA 1
ATOM 649 C C . LEU A 1 92 ? -3.531 4.672 11.207 1.00 85.31 92 LEU A C 1
ATOM 651 O O . LEU A 1 92 ? -4.484 4.347 10.492 1.00 85.31 92 LEU A O 1
ATOM 655 N N . ASN A 1 93 ? -3.667 5.101 12.455 1.00 83.75 93 ASN A N 1
ATOM 656 C CA . ASN A 1 93 ? -4.947 5.380 13.098 1.00 83.75 93 ASN A CA 1
ATOM 657 C C . ASN A 1 93 ? -5.361 6.849 12.835 1.00 83.75 93 ASN A C 1
ATOM 659 O O . ASN A 1 93 ? -4.672 7.560 12.097 1.00 83.75 93 ASN A O 1
ATOM 663 N N . SER A 1 94 ? -6.511 7.309 13.333 1.00 78.62 94 SER A N 1
ATOM 664 C CA . SER A 1 94 ? -6.938 8.710 13.127 1.00 78.62 94 SER A CA 1
ATOM 665 C C . SER A 1 94 ? -6.321 9.713 14.106 1.00 78.62 94 SER A C 1
ATOM 667 O O . SER A 1 94 ? -6.331 10.911 13.825 1.00 78.62 94 SER A O 1
ATOM 669 N N . ALA A 1 95 ? -5.788 9.243 15.235 1.00 73.06 95 ALA A N 1
ATOM 670 C CA . ALA A 1 95 ? -5.160 10.076 16.257 1.00 73.06 95 ALA A CA 1
ATOM 671 C C . ALA A 1 95 ? -3.709 10.465 15.908 1.00 73.06 95 ALA A C 1
ATOM 673 O O . ALA A 1 95 ? -3.203 11.472 16.400 1.00 73.06 95 ALA A O 1
ATOM 674 N N . GLU A 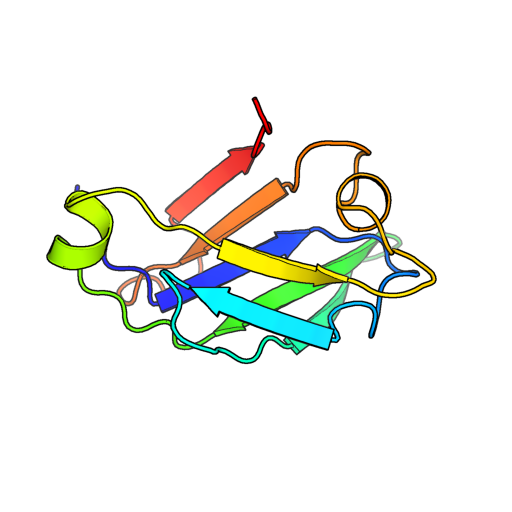1 96 ? -3.049 9.691 15.048 1.00 66.25 96 GLU A N 1
ATOM 675 C CA . GLU A 1 96 ? -1.660 9.886 14.643 1.00 66.25 96 GLU A CA 1
ATOM 676 C C . GLU A 1 96 ? -1.543 10.830 13.441 1.00 66.25 96 GLU A C 1
ATOM 678 O O . GLU A 1 96 ? -2.066 10.574 12.354 1.00 66.25 96 GLU A O 1
ATOM 683 N N . SER A 1 97 ? -0.799 11.922 13.624 1.00 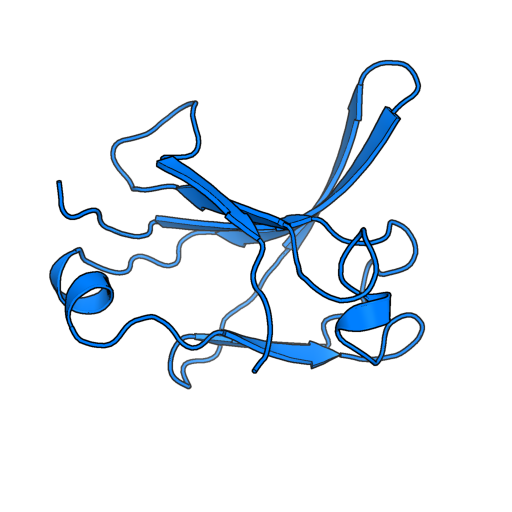58.94 97 SER A N 1
ATOM 684 C CA . SER A 1 97 ? -0.515 12.910 12.576 1.00 58.94 97 SER A CA 1
ATOM 685 C C . SER A 1 97 ? 0.843 12.711 11.894 1.00 58.94 97 SER A C 1
ATOM 687 O O . SER A 1 97 ? 1.073 13.295 10.835 1.00 58.94 97 SER A O 1
ATOM 689 N N . CYS A 1 98 ? 1.741 11.903 12.475 1.00 56.66 98 CYS A N 1
ATOM 690 C CA . CYS A 1 98 ? 3.141 11.838 12.041 1.00 56.66 98 CYS A CA 1
ATOM 691 C C . CYS A 1 98 ? 3.777 10.430 12.080 1.00 56.66 98 CYS A C 1
ATOM 693 O O . CYS A 1 98 ? 4.684 10.180 11.288 1.00 56.66 98 CYS A O 1
ATOM 695 N N . CYS A 1 99 ? 3.304 9.487 12.913 1.00 54.41 99 CYS A N 1
ATOM 696 C CA . CYS A 1 99 ? 3.977 8.192 13.105 1.00 54.41 99 CYS A CA 1
ATOM 697 C C . CYS A 1 99 ? 3.046 6.982 12.870 1.00 54.41 99 CYS A C 1
ATOM 699 O O . CYS A 1 99 ? 1.947 6.934 13.423 1.00 54.41 99 CYS A O 1
ATOM 701 N N . PRO A 1 100 ? 3.449 5.977 12.066 1.00 58.50 100 PRO A N 1
ATOM 702 C CA . PRO A 1 100 ? 2.664 4.759 11.892 1.00 58.50 100 PRO A CA 1
ATOM 703 C C . PRO A 1 100 ? 2.650 3.929 13.178 1.00 58.50 100 PRO A C 1
ATOM 705 O O . PRO A 1 100 ? 3.663 3.778 13.855 1.00 58.50 100 PRO A O 1
ATOM 708 N N . THR A 1 101 ? 1.495 3.357 13.504 1.00 58.97 101 THR A N 1
ATOM 709 C CA . THR A 1 101 ? 1.238 2.688 14.787 1.00 58.97 101 THR A CA 1
ATOM 710 C C . THR A 1 101 ? 1.685 1.220 14.818 1.00 58.97 101 THR A C 1
ATOM 712 O O . THR A 1 101 ? 1.434 0.506 15.787 1.00 58.97 101 THR A O 1
ATOM 715 N N . GLY A 1 102 ? 2.382 0.774 13.767 1.00 56.34 102 GLY A N 1
ATOM 716 C CA . GLY A 1 102 ? 3.041 -0.526 13.674 1.00 56.34 102 GLY A CA 1
ATOM 717 C C . GLY A 1 102 ? 3.737 -0.733 12.324 1.00 56.34 102 GLY A C 1
ATOM 718 O O . GLY A 1 102 ? 3.246 -0.267 11.295 1.00 56.34 102 GLY A O 1
ATOM 719 N N . ASP A 1 103 ? 4.863 -1.447 12.347 1.00 48.62 103 ASP A N 1
ATOM 720 C CA . ASP A 1 103 ? 5.582 -1.980 11.184 1.00 48.62 103 ASP A CA 1
ATOM 721 C C . ASP A 1 103 ? 5.642 -3.499 11.357 1.00 48.62 103 ASP A C 1
ATOM 723 O O . ASP A 1 103 ? 6.205 -3.994 12.336 1.00 48.62 103 ASP A O 1
ATOM 727 N N . SER A 1 104 ? 4.984 -4.249 10.476 1.00 55.94 104 SER A N 1
ATOM 728 C CA . SER A 1 104 ? 5.042 -5.710 10.521 1.00 55.94 104 SER A CA 1
ATOM 729 C C . SER A 1 104 ? 5.129 -6.311 9.117 1.00 55.94 104 SER A C 1
ATOM 731 O O . SER A 1 104 ? 4.833 -5.658 8.116 1.00 55.94 104 SER A O 1
ATOM 733 N N . LEU A 1 105 ? 5.620 -7.547 9.022 1.00 51.44 105 LEU A N 1
ATOM 734 C CA . LEU A 1 105 ? 5.771 -8.278 7.762 1.00 51.44 105 LEU A CA 1
ATOM 735 C C . LEU A 1 105 ? 4.553 -9.186 7.571 1.00 51.44 105 LEU A C 1
ATOM 737 O O . LEU A 1 105 ? 4.291 -10.046 8.410 1.00 51.44 105 LEU A O 1
ATOM 741 N N . PHE A 1 106 ? 3.803 -9.012 6.480 1.00 44.66 106 PHE A N 1
ATOM 742 C CA . PHE A 1 106 ? 2.660 -9.880 6.185 1.00 44.66 106 PHE A CA 1
ATOM 743 C C . PHE A 1 106 ? 3.138 -11.169 5.512 1.00 44.66 106 PHE A C 1
ATOM 745 O O . PHE A 1 106 ? 3.487 -11.141 4.339 1.00 44.66 106 PHE A O 1
ATOM 752 N N . THR A 1 107 ? 3.160 -12.294 6.224 1.00 40.50 107 THR A N 1
ATOM 753 C CA . THR A 1 107 ? 3.415 -13.611 5.618 1.00 40.50 107 THR A CA 1
ATOM 754 C C . THR A 1 107 ? 2.083 -14.226 5.185 1.00 40.50 107 THR A C 1
ATOM 756 O O . THR A 1 107 ? 1.130 -14.257 5.960 1.00 40.50 107 THR A O 1
ATOM 759 N N . SER A 1 108 ? 1.980 -14.663 3.927 1.00 34.44 108 SER A N 1
ATOM 760 C CA . SER A 1 108 ? 0.891 -15.567 3.531 1.00 34.44 108 SER A CA 1
ATOM 761 C C . SER A 1 108 ? 1.102 -16.916 4.234 1.00 34.44 108 SER A C 1
ATOM 763 O O . SER A 1 108 ? 2.262 -17.331 4.320 1.00 34.44 108 SER A O 1
ATOM 765 N N . PRO A 1 109 ? 0.052 -17.605 4.725 1.00 45.12 109 PRO A N 1
ATOM 766 C CA . PRO A 1 109 ? 0.158 -19.037 4.985 1.00 45.12 109 PRO A CA 1
ATOM 767 C C . PRO A 1 109 ? 0.428 -19.805 3.684 1.00 45.12 109 PRO A C 1
ATOM 769 O O . PRO A 1 109 ? 0.107 -19.262 2.593 1.00 45.12 109 PRO A O 1
#